Protein AF-A0A6D2IWW8-F1 (afdb_monomer_lite)

Structure (mmCIF, N/CA/C/O backbone):
data_AF-A0A6D2IWW8-F1
#
_entry.id   AF-A0A6D2IWW8-F1
#
loop_
_atom_site.group_PDB
_atom_site.id
_atom_site.type_symbol
_atom_site.label_atom_id
_atom_site.label_alt_id
_atom_site.label_comp_id
_atom_site.label_asym_id
_atom_site.label_entity_id
_atom_site.label_seq_id
_atom_site.pdbx_PDB_ins_code
_atom_site.Cartn_x
_atom_site.Cartn_y
_atom_site.Cartn_z
_atom_site.occupancy
_atom_site.B_iso_or_equiv
_atom_site.auth_seq_id
_atom_site.auth_comp_id
_atom_site.auth_asym_id
_atom_site.auth_atom_id
_atom_site.pdbx_PDB_model_num
ATOM 1 N N . MET A 1 1 ? 22.190 -38.789 -21.172 1.00 45.06 1 MET A N 1
ATOM 2 C CA . MET A 1 1 ? 22.355 -37.368 -20.804 1.00 45.06 1 MET A CA 1
ATOM 3 C C . MET A 1 1 ? 21.661 -36.557 -21.881 1.00 45.06 1 MET A C 1
ATOM 5 O O . MET A 1 1 ? 22.129 -36.570 -23.008 1.00 45.06 1 MET A O 1
ATOM 9 N N . VAL A 1 2 ? 20.490 -35.995 -21.580 1.00 43.72 2 VAL A N 1
ATOM 10 C CA . VAL A 1 2 ? 19.723 -35.160 -22.517 1.00 43.72 2 VAL A CA 1
ATOM 11 C C . VAL A 1 2 ? 20.085 -33.715 -22.207 1.00 43.72 2 VAL A C 1
ATOM 13 O O . VAL A 1 2 ? 19.940 -33.287 -21.065 1.00 43.72 2 VAL A O 1
ATOM 16 N N . VAL A 1 3 ? 20.623 -33.009 -23.195 1.00 52.88 3 VAL A N 1
ATOM 17 C CA . VAL A 1 3 ? 20.942 -31.581 -23.098 1.00 52.88 3 VAL A CA 1
ATOM 18 C C . VAL A 1 3 ? 19.632 -30.820 -23.341 1.00 52.88 3 VAL A C 1
ATOM 20 O O . VAL A 1 3 ? 19.005 -31.069 -24.372 1.00 52.88 3 VAL A O 1
ATOM 23 N N . PRO A 1 4 ? 19.142 -29.982 -22.410 1.00 58.38 4 PRO A N 1
ATOM 24 C CA . PRO A 1 4 ? 17.910 -29.232 -22.631 1.00 58.38 4 PRO A CA 1
ATOM 25 C C . PRO A 1 4 ? 18.149 -28.109 -23.646 1.00 58.38 4 PRO A C 1
ATOM 27 O O . PRO A 1 4 ? 19.160 -27.414 -23.580 1.00 58.38 4 PRO A O 1
ATOM 30 N N . GLY A 1 5 ? 17.215 -27.987 -24.591 1.00 58.78 5 GLY A N 1
ATOM 31 C CA . GLY A 1 5 ? 17.270 -27.057 -25.713 1.00 58.78 5 GLY A CA 1
ATOM 32 C C . GLY A 1 5 ? 17.285 -25.595 -25.282 1.00 58.78 5 GLY A C 1
ATOM 33 O O . GLY A 1 5 ? 16.525 -25.173 -24.409 1.00 58.78 5 GLY A O 1
ATOM 34 N N . GLU A 1 6 ? 18.157 -24.835 -25.931 1.00 62.81 6 GLU A N 1
ATOM 35 C CA . GLU A 1 6 ? 18.167 -23.382 -25.900 1.00 62.81 6 GLU A CA 1
ATOM 36 C C . GLU A 1 6 ? 16.920 -22.875 -26.635 1.00 62.81 6 GLU A C 1
ATOM 38 O O . GLU A 1 6 ? 16.672 -23.223 -27.789 1.00 62.81 6 GLU A O 1
ATOM 43 N N . ILE A 1 7 ? 16.096 -22.089 -25.944 1.00 64.12 7 ILE A N 1
ATOM 44 C CA . ILE A 1 7 ? 15.004 -21.348 -26.572 1.00 64.12 7 ILE A CA 1
ATOM 45 C C . ILE A 1 7 ? 15.648 -20.089 -27.152 1.00 64.12 7 ILE A C 1
ATOM 47 O O . ILE A 1 7 ? 15.874 -19.116 -26.431 1.00 64.12 7 ILE A O 1
ATOM 51 N N . GLU A 1 8 ? 15.993 -20.126 -28.437 1.00 62.56 8 GLU A N 1
ATOM 52 C CA . GLU A 1 8 ? 16.377 -18.933 -29.192 1.00 62.56 8 GLU A CA 1
ATOM 53 C C . GLU A 1 8 ? 15.147 -18.024 -29.323 1.00 62.56 8 GLU A C 1
ATOM 55 O O . GLU A 1 8 ? 14.291 -18.210 -30.186 1.00 62.56 8 GLU A O 1
ATOM 60 N N . VAL A 1 9 ? 15.018 -17.051 -28.418 1.00 66.25 9 VAL A N 1
ATOM 61 C CA . VAL A 1 9 ? 14.024 -15.981 -28.556 1.00 66.25 9 VAL A CA 1
ATOM 62 C C . VAL A 1 9 ? 14.575 -14.989 -29.572 1.00 66.25 9 VAL A C 1
ATOM 64 O O . VAL A 1 9 ? 15.505 -14.240 -29.270 1.00 66.25 9 VAL A O 1
ATOM 67 N N . ASN A 1 10 ? 14.022 -15.012 -30.782 1.00 68.00 10 ASN A N 1
ATOM 68 C CA . ASN A 1 10 ? 14.393 -14.096 -31.852 1.00 68.00 10 ASN A CA 1
ATOM 69 C C . ASN A 1 10 ? 13.987 -12.658 -31.453 1.00 68.00 10 ASN A C 1
ATOM 71 O O . ASN A 1 10 ? 12.795 -12.396 -31.275 1.00 68.00 10 ASN A O 1
ATOM 75 N N . PRO A 1 11 ? 14.932 -11.717 -31.257 1.00 63.75 11 PRO A N 1
ATOM 76 C CA . PRO A 1 11 ? 14.623 -10.391 -30.714 1.00 63.75 11 PRO A CA 1
ATOM 77 C C . PRO A 1 11 ? 13.808 -9.506 -31.670 1.00 63.75 11 PRO A C 1
ATOM 79 O O . PRO A 1 11 ? 13.307 -8.466 -31.247 1.00 63.75 11 PRO A O 1
ATOM 82 N N . GLU A 1 12 ? 13.667 -9.902 -32.937 1.00 65.50 12 GLU A N 1
ATOM 83 C CA . GLU A 1 12 ? 12.968 -9.130 -33.971 1.00 65.50 12 GLU A CA 1
ATOM 84 C C . GLU A 1 12 ? 11.443 -9.357 -34.002 1.00 65.50 12 GLU A C 1
ATOM 86 O O . GLU A 1 12 ? 10.739 -8.596 -34.658 1.00 65.50 12 GLU A O 1
ATOM 91 N N . GLU A 1 13 ? 10.906 -10.335 -33.259 1.00 57.94 13 GLU A N 1
ATOM 92 C CA . GLU A 1 13 ? 9.461 -10.655 -33.246 1.00 57.94 13 GLU A CA 1
ATOM 93 C C . GLU A 1 13 ? 8.690 -10.079 -32.042 1.00 57.94 13 GLU A C 1
ATOM 95 O O . GLU A 1 13 ? 7.514 -10.384 -31.841 1.00 57.94 13 GLU A O 1
ATOM 100 N N . ILE A 1 14 ? 9.306 -9.208 -31.235 1.00 60.97 14 ILE A N 1
ATOM 101 C CA . ILE A 1 14 ? 8.569 -8.478 -30.193 1.00 60.97 14 ILE A CA 1
ATOM 102 C C . ILE A 1 14 ? 7.833 -7.309 -30.859 1.00 60.97 14 ILE A C 1
ATOM 104 O O . ILE A 1 14 ? 8.311 -6.174 -30.880 1.00 60.97 14 ILE A O 1
ATOM 108 N N . GLU A 1 15 ? 6.660 -7.593 -31.419 1.00 63.69 15 GLU A N 1
ATOM 109 C CA . GLU A 1 15 ? 5.752 -6.585 -31.962 1.00 63.69 15 GLU A CA 1
ATOM 110 C C . GLU A 1 15 ? 5.179 -5.739 -30.809 1.00 63.69 15 GLU A C 1
ATOM 112 O O . GLU A 1 15 ? 4.166 -6.059 -30.182 1.00 63.69 15 GLU A O 1
ATOM 117 N N . VAL A 1 16 ? 5.881 -4.655 -30.469 1.00 67.56 16 VAL A N 1
ATOM 118 C CA . VAL A 1 16 ? 5.408 -3.666 -29.497 1.00 67.56 16 VAL A CA 1
ATOM 119 C C . VAL A 1 16 ? 4.345 -2.817 -30.181 1.00 67.56 16 VAL A C 1
ATOM 121 O O . VAL A 1 16 ? 4.651 -1.821 -30.836 1.00 67.56 16 VAL A O 1
ATOM 124 N N . ASN A 1 17 ? 3.083 -3.214 -30.031 1.00 70.00 17 ASN A N 1
ATOM 125 C CA . ASN A 1 17 ? 1.964 -2.380 -30.452 1.00 70.00 17 ASN A CA 1
ATOM 126 C C . ASN A 1 17 ? 2.059 -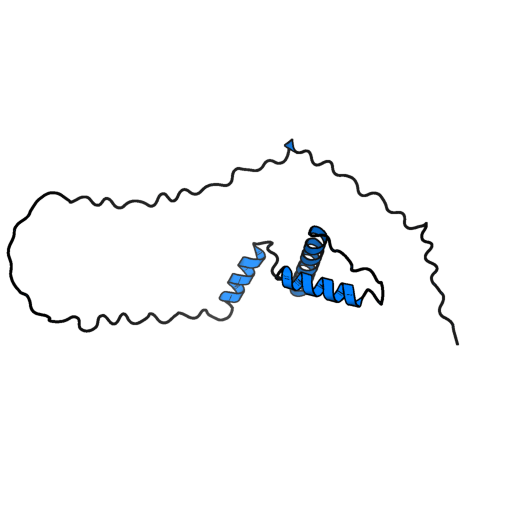1.013 -29.747 1.00 70.00 17 ASN A C 1
ATOM 128 O O . ASN A 1 17 ? 2.119 -0.973 -28.512 1.00 70.00 17 ASN A O 1
ATOM 132 N N . PRO A 1 18 ? 2.099 0.109 -30.490 1.00 74.00 18 PRO A N 1
ATOM 133 C CA . PRO A 1 18 ? 2.205 1.425 -29.881 1.00 74.00 18 PRO A CA 1
ATOM 134 C C . PRO A 1 18 ? 0.957 1.706 -29.038 1.00 74.00 18 PRO A C 1
ATOM 136 O O . PRO A 1 18 ? -0.175 1.551 -29.496 1.00 74.00 18 PRO A O 1
ATOM 139 N N . ILE A 1 19 ? 1.174 2.122 -27.790 1.00 66.19 19 ILE A N 1
ATOM 140 C CA . ILE A 1 19 ? 0.100 2.531 -26.882 1.00 66.19 19 ILE A CA 1
ATOM 141 C C . ILE A 1 19 ? -0.565 3.783 -27.479 1.00 66.19 19 ILE A C 1
ATOM 143 O O . ILE A 1 19 ? 0.154 4.724 -27.831 1.00 66.19 19 ILE A O 1
ATOM 147 N N . PRO A 1 20 ? -1.904 3.833 -27.605 1.00 67.06 20 PRO A N 1
ATOM 148 C CA . PRO A 1 20 ? -2.581 5.006 -28.139 1.00 67.06 20 PRO A CA 1
ATOM 149 C C . PRO A 1 20 ? -2.327 6.217 -27.235 1.00 67.06 20 PRO A C 1
ATOM 151 O O . PRO A 1 20 ? -2.564 6.171 -26.026 1.00 67.06 20 PRO A O 1
ATOM 154 N N . VAL A 1 21 ? -1.844 7.309 -27.828 1.00 68.94 21 VAL A N 1
ATOM 155 C CA . VAL A 1 21 ? -1.702 8.598 -27.146 1.00 68.94 21 VAL A CA 1
ATOM 156 C C . VAL A 1 21 ? -3.106 9.160 -26.947 1.00 68.94 21 VAL A C 1
ATOM 158 O O . VAL A 1 21 ? -3.731 9.631 -27.893 1.00 68.94 21 VAL A O 1
ATOM 161 N N . VAL A 1 22 ? -3.625 9.064 -25.723 1.00 73.06 22 VAL A N 1
ATOM 162 C CA . VAL A 1 22 ? -4.875 9.729 -25.345 1.00 73.06 22 VAL A CA 1
ATOM 163 C C . VAL A 1 22 ? -4.560 11.210 -25.168 1.00 73.06 22 VAL A C 1
ATOM 165 O O . VAL A 1 22 ? -3.916 11.611 -24.199 1.00 73.06 22 VAL A O 1
ATOM 168 N N . GLU A 1 23 ? -4.967 12.014 -26.143 1.00 74.06 23 GLU A N 1
ATOM 169 C CA . GLU A 1 23 ? -4.849 13.467 -26.099 1.00 74.06 23 GLU A CA 1
ATOM 170 C C . GLU A 1 23 ? -5.869 13.999 -25.080 1.00 74.06 23 GLU A C 1
ATOM 172 O O . GLU A 1 23 ? -7.065 14.096 -25.349 1.00 74.06 23 GLU A O 1
ATOM 177 N N . VAL A 1 24 ? -5.409 14.245 -23.849 1.00 71.31 24 VAL A N 1
ATOM 178 C CA . VAL A 1 24 ? -6.256 14.784 -22.777 1.00 71.31 24 VAL A CA 1
ATOM 179 C C . VAL A 1 24 ? -6.513 16.256 -23.078 1.00 71.31 24 VAL A C 1
ATOM 181 O O . VAL A 1 24 ? -5.603 17.079 -22.977 1.00 71.31 24 VAL A O 1
ATOM 184 N N . ASN A 1 25 ? -7.749 16.582 -23.456 1.00 76.00 25 ASN A N 1
ATOM 185 C CA . ASN A 1 25 ? -8.166 17.952 -23.713 1.00 76.00 25 ASN A CA 1
ATOM 186 C C . ASN A 1 25 ? -8.161 18.749 -22.389 1.00 76.00 25 ASN A C 1
ATOM 188 O O . ASN A 1 25 ? -8.933 18.423 -21.482 1.00 76.00 25 ASN A O 1
ATOM 192 N N . PRO A 1 26 ? -7.302 19.775 -22.232 1.00 65.62 26 PRO A N 1
ATOM 193 C CA . PRO A 1 26 ? -7.160 20.492 -20.964 1.00 65.62 26 PRO A CA 1
ATOM 194 C C . PRO A 1 26 ? -8.407 21.299 -20.573 1.00 65.62 26 PRO A C 1
ATOM 196 O O . PRO A 1 26 ? -8.522 21.702 -19.417 1.00 65.62 26 PRO A O 1
ATOM 199 N N . GLU A 1 27 ? -9.340 21.529 -21.500 1.00 69.19 27 GLU A N 1
ATOM 200 C CA . GLU A 1 27 ? -10.554 22.318 -21.256 1.00 69.19 27 GLU A CA 1
ATOM 201 C C . GLU A 1 27 ? -11.696 21.522 -20.597 1.00 69.19 27 GLU A C 1
ATOM 203 O O . GLU A 1 27 ? -12.655 22.122 -20.119 1.00 69.19 27 GLU A O 1
ATOM 208 N N . GLU A 1 28 ? -11.592 20.191 -20.512 1.00 59.19 28 GLU A N 1
ATOM 209 C CA . GLU A 1 28 ? -12.649 19.325 -19.955 1.00 59.19 28 GLU A CA 1
ATOM 210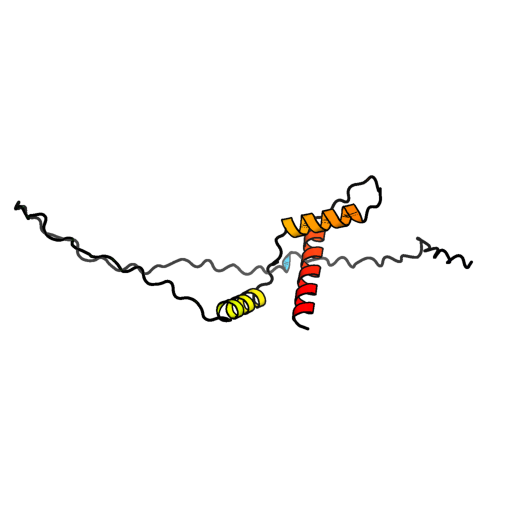 C C . GLU A 1 28 ? -12.389 18.902 -18.494 1.00 59.19 28 GLU A C 1
ATOM 212 O O . GLU A 1 28 ? -13.175 18.175 -17.885 1.00 59.19 28 GLU A O 1
ATOM 217 N N . ILE A 1 29 ? -11.300 19.388 -17.883 1.00 59.62 29 ILE A N 1
ATOM 218 C CA . ILE A 1 29 ? -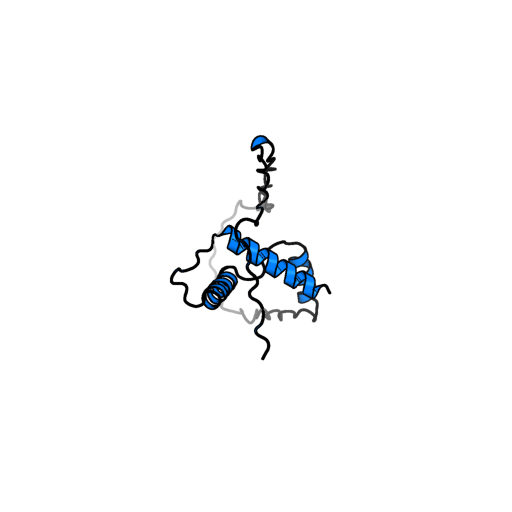11.009 19.156 -16.463 1.00 59.62 29 ILE A CA 1
ATOM 219 C C . ILE A 1 29 ? -11.833 20.141 -15.627 1.00 59.62 29 ILE A C 1
ATOM 221 O O . ILE A 1 29 ? -11.354 21.184 -15.177 1.00 59.62 29 ILE A O 1
ATOM 225 N N . GLN A 1 30 ? -13.102 19.805 -15.421 1.00 62.28 30 GLN A N 1
ATOM 226 C CA . GLN A 1 30 ? -13.996 20.554 -14.548 1.00 62.28 30 GLN A CA 1
ATOM 227 C C . GLN A 1 30 ? -13.638 20.261 -13.081 1.00 62.28 30 GLN A C 1
ATOM 229 O O . GLN A 1 30 ? -14.091 19.289 -12.482 1.00 62.28 30 GLN A O 1
ATOM 234 N N . VAL A 1 31 ? -12.755 21.085 -12.512 1.00 66.81 31 VAL A N 1
ATOM 235 C CA . VAL A 1 31 ? -12.404 21.033 -11.088 1.00 66.81 31 VAL A CA 1
ATOM 236 C C . VAL A 1 31 ? -13.449 21.835 -10.315 1.00 66.81 31 VAL A C 1
ATOM 238 O O . VAL A 1 31 ? -13.402 23.066 -10.299 1.00 66.81 31 VAL A O 1
ATOM 241 N N . ASP A 1 32 ? -14.410 21.156 -9.692 1.00 72.81 32 ASP A N 1
ATOM 242 C CA . ASP A 1 32 ? -15.385 21.828 -8.831 1.00 72.81 32 ASP A CA 1
ATOM 243 C C . ASP A 1 32 ? -14.679 22.525 -7.648 1.00 72.81 32 ASP A C 1
ATOM 245 O O . ASP A 1 32 ? -13.728 21.978 -7.073 1.00 72.81 32 ASP A O 1
ATOM 249 N N . PRO A 1 33 ? -15.116 23.736 -7.253 1.00 73.56 33 PRO A N 1
ATOM 250 C CA . PRO A 1 33 ? -14.500 24.463 -6.153 1.00 73.56 33 PRO A CA 1
ATOM 251 C C . PRO A 1 33 ? -14.682 23.716 -4.825 1.00 73.56 33 PRO A C 1
ATOM 253 O O . PRO A 1 33 ? -15.792 23.375 -4.416 1.00 73.56 33 PRO A O 1
ATOM 256 N N . ILE A 1 34 ? -13.567 23.507 -4.123 1.00 61.25 34 ILE A N 1
ATOM 257 C CA . ILE A 1 34 ? -13.530 22.892 -2.793 1.00 61.25 34 ILE A CA 1
ATOM 258 C C . ILE A 1 34 ? -14.284 23.801 -1.801 1.00 61.25 34 ILE A C 1
ATOM 260 O O . ILE A 1 34 ? -13.972 24.995 -1.724 1.00 61.25 34 ILE A O 1
ATOM 264 N N . PRO A 1 35 ? -15.242 23.279 -1.011 1.00 60.97 35 PRO A N 1
ATOM 265 C CA . PRO A 1 35 ? -15.960 24.090 -0.041 1.00 60.97 35 PRO A CA 1
ATOM 266 C C . PRO A 1 35 ? -15.028 24.469 1.114 1.00 60.97 35 PRO A C 1
ATOM 268 O O . PRO A 1 35 ? -14.548 23.616 1.859 1.00 60.97 35 PRO A O 1
ATOM 271 N N . VAL A 1 36 ? -14.777 25.771 1.263 1.00 67.62 36 VAL A N 1
ATOM 272 C CA . VAL A 1 36 ? -14.088 26.338 2.426 1.00 67.62 36 VAL A CA 1
ATOM 273 C C . VAL A 1 36 ? -15.128 26.516 3.532 1.00 67.62 36 VAL A C 1
ATOM 275 O O . VAL A 1 36 ? -15.905 27.472 3.518 1.00 67.62 36 VAL A O 1
ATOM 278 N N . GLU A 1 37 ? -15.182 25.580 4.480 1.00 64.69 37 GLU A N 1
ATOM 279 C CA . GLU A 1 37 ? -15.970 25.759 5.701 1.00 64.69 37 GLU A CA 1
ATOM 280 C C . GLU A 1 37 ? -15.387 26.935 6.500 1.00 64.69 37 GLU A C 1
ATOM 282 O O . GLU A 1 37 ? -14.257 26.897 6.985 1.00 64.69 37 GLU A O 1
ATOM 287 N N . SER A 1 38 ? -16.158 28.019 6.599 1.00 61.62 38 SER A N 1
ATOM 288 C CA . SER A 1 38 ? -15.878 29.115 7.521 1.00 61.62 38 SER A CA 1
ATOM 289 C C . SER A 1 38 ? -16.475 28.755 8.877 1.00 61.62 38 SER A C 1
ATOM 291 O O . SER A 1 38 ? -17.690 28.613 9.022 1.00 61.62 38 SER A O 1
ATOM 293 N N . ASP A 1 39 ? -15.614 28.591 9.879 1.00 57.16 39 ASP A N 1
ATOM 294 C CA . ASP A 1 39 ? -16.011 28.349 11.264 1.00 57.16 39 ASP A CA 1
ATOM 295 C C . ASP A 1 39 ? -16.726 29.583 11.846 1.00 57.16 39 ASP A C 1
ATOM 297 O O . ASP A 1 39 ? -16.152 30.410 12.558 1.00 57.16 39 ASP A O 1
ATOM 301 N N . ALA A 1 40 ? -18.024 29.710 11.571 1.00 52.69 40 ALA A N 1
ATOM 302 C CA . ALA A 1 40 ? -18.917 30.629 12.264 1.00 52.69 40 ALA A CA 1
ATOM 303 C C . ALA A 1 40 ? -19.280 30.047 13.643 1.00 52.69 40 ALA A C 1
ATOM 305 O O . ALA A 1 40 ? -20.379 29.533 13.877 1.00 52.69 40 ALA A O 1
ATOM 306 N N . ALA A 1 41 ? -18.340 30.122 14.586 1.00 54.88 41 ALA A N 1
ATOM 307 C CA . ALA A 1 41 ? -18.606 29.819 15.984 1.00 54.88 41 ALA A CA 1
ATOM 308 C C . ALA A 1 41 ? -19.523 30.901 16.585 1.00 54.88 41 ALA A C 1
ATOM 310 O O . ALA A 1 41 ? -19.174 32.073 16.716 1.00 54.88 41 ALA A O 1
ATOM 311 N N . LYS A 1 42 ? -20.728 30.472 16.958 1.00 50.34 42 LYS A N 1
ATOM 312 C CA . LYS A 1 42 ? -21.789 31.229 17.633 1.00 50.34 42 LYS A CA 1
ATOM 313 C C . LYS A 1 42 ? -21.255 31.899 18.913 1.00 50.34 42 LYS A C 1
ATOM 315 O O . LYS A 1 42 ? -21.140 31.259 19.959 1.00 50.34 42 LYS A O 1
ATOM 320 N N . GLY A 1 43 ? -20.946 33.193 18.837 1.00 42.25 43 GLY A N 1
ATOM 321 C CA . GLY A 1 43 ? -20.587 34.016 19.991 1.00 42.25 43 GLY A CA 1
ATOM 322 C C . GLY A 1 43 ? -21.764 34.139 20.960 1.00 42.25 43 GLY A C 1
ATOM 323 O O . GLY A 1 43 ? -22.818 34.677 20.616 1.00 42.25 43 GLY A O 1
ATOM 324 N N . LYS A 1 44 ? -21.602 33.627 22.184 1.00 53.28 44 LYS A N 1
ATOM 325 C CA . LYS A 1 44 ? -22.499 33.953 23.296 1.00 53.28 44 LYS A CA 1
ATOM 326 C C . LYS A 1 44 ? -22.269 35.416 23.664 1.00 53.28 44 LYS A C 1
ATOM 328 O O . LYS A 1 44 ? -21.160 35.805 24.009 1.00 53.28 44 LYS A O 1
ATOM 333 N N . ARG A 1 45 ? -23.337 36.200 23.552 1.00 48.66 45 ARG A N 1
ATOM 334 C CA . ARG A 1 45 ? -23.430 37.609 23.934 1.00 48.66 45 ARG A CA 1
ATOM 335 C C . ARG A 1 45 ? -23.065 37.729 25.420 1.00 48.66 45 ARG A C 1
ATOM 337 O O . ARG A 1 45 ? -23.792 37.208 26.260 1.00 48.66 45 ARG A O 1
ATOM 344 N N . PHE A 1 46 ? -21.926 38.345 25.725 1.00 41.69 46 PHE A N 1
ATOM 345 C CA . PHE A 1 46 ? -21.625 38.850 27.063 1.00 41.69 46 PHE A CA 1
ATOM 346 C C . PHE A 1 46 ? -22.231 40.246 27.134 1.00 41.69 46 PHE A C 1
ATOM 348 O O . PHE A 1 46 ? -21.661 41.200 26.616 1.00 41.69 46 PHE A O 1
ATOM 355 N N . ASP A 1 47 ? -23.428 40.322 27.697 1.00 43.94 47 ASP A N 1
ATOM 356 C CA . ASP A 1 47 ? -24.131 41.571 27.941 1.00 43.94 47 ASP A CA 1
ATOM 357 C C . ASP A 1 47 ? -24.332 41.684 29.450 1.00 43.94 47 ASP A C 1
ATOM 359 O O . ASP A 1 47 ? -25.184 40.999 30.009 1.00 43.94 47 ASP A O 1
ATOM 363 N N . SER A 1 48 ? -23.440 42.435 30.100 1.00 45.47 48 SER A N 1
ATOM 364 C CA . SER A 1 48 ? -23.663 43.150 31.366 1.00 45.47 48 SER A CA 1
ATOM 365 C C . SER A 1 48 ? -22.323 43.683 31.879 1.00 45.47 48 SER A C 1
ATOM 367 O O . SER A 1 48 ? -21.710 43.132 32.794 1.00 45.47 48 SER A O 1
ATOM 369 N N . MET A 1 49 ? -21.838 44.753 31.261 1.00 45.97 49 MET A N 1
ATOM 370 C CA . MET A 1 49 ? -20.761 45.560 31.819 1.00 45.97 49 MET A CA 1
ATOM 371 C C . MET A 1 49 ? -21.226 47.007 31.757 1.00 45.97 49 MET A C 1
ATOM 373 O O . MET A 1 49 ? -21.031 47.655 30.739 1.00 45.97 49 MET A O 1
ATOM 377 N N . LEU A 1 50 ? -21.897 47.469 32.816 1.00 47.94 50 LEU A N 1
ATOM 378 C CA . LEU A 1 50 ? -21.934 48.874 33.222 1.00 47.94 50 LEU A CA 1
ATOM 379 C C . LEU A 1 50 ? -22.350 48.993 34.704 1.00 47.94 50 LEU A C 1
ATOM 381 O O . LEU A 1 50 ? -23.436 48.573 35.092 1.00 47.94 50 LEU A O 1
ATOM 385 N N . LEU A 1 51 ? -21.454 49.667 35.434 1.00 45.88 51 LEU A N 1
ATOM 386 C CA . LEU A 1 51 ? -21.566 50.408 36.697 1.00 45.88 51 LEU A CA 1
ATOM 387 C C . LEU A 1 51 ? -21.532 49.688 38.059 1.00 45.88 51 LEU A C 1
ATOM 389 O O . LEU A 1 51 ? -22.493 49.054 38.481 1.00 45.88 51 LEU A O 1
ATOM 393 N N . GLY A 1 52 ? -20.461 50.000 38.804 1.00 36.22 52 GLY A N 1
ATOM 394 C CA . GLY A 1 52 ? -20.457 50.114 40.263 1.00 36.22 52 GLY A CA 1
ATOM 395 C C . GLY A 1 52 ? -19.122 49.735 40.906 1.00 36.22 52 GLY A C 1
ATOM 396 O O . GLY A 1 52 ? -18.918 48.560 41.185 1.00 36.22 52 GLY A O 1
ATOM 397 N N . ASP A 1 53 ? -18.253 50.711 41.190 1.00 50.62 53 ASP A N 1
ATOM 398 C CA . ASP A 1 53 ? -17.260 50.570 42.270 1.00 50.62 53 ASP A CA 1
ATOM 399 C C . ASP A 1 53 ? -17.972 50.803 43.616 1.00 50.62 53 ASP A C 1
ATOM 401 O O . ASP A 1 53 ? -18.867 51.654 43.693 1.00 50.62 53 ASP A O 1
ATOM 405 N N . PRO A 1 54 ? -17.604 50.064 44.677 1.00 52.50 54 PRO A N 1
ATOM 406 C CA . PRO A 1 54 ? -16.889 50.754 45.753 1.00 52.50 54 PRO A CA 1
ATOM 407 C C . PRO A 1 54 ? -15.780 49.923 46.426 1.00 52.50 54 PRO A C 1
ATOM 409 O O . PRO A 1 54 ? -15.806 48.694 46.472 1.00 52.50 54 PRO A O 1
ATOM 412 N N . GLU A 1 55 ? -14.811 50.652 46.981 1.00 51.38 55 GLU A N 1
ATOM 413 C CA . GLU A 1 55 ? -13.816 50.195 47.953 1.00 51.38 55 GLU A CA 1
ATOM 414 C C . GLU A 1 55 ? -14.460 49.556 49.198 1.00 51.38 55 GLU A C 1
ATOM 416 O O . GLU A 1 55 ? -15.423 50.115 49.709 1.00 51.38 55 GLU A O 1
ATOM 421 N N . GLU A 1 56 ? -13.869 48.481 49.746 1.00 41.91 56 GLU A N 1
ATOM 422 C CA . GLU A 1 56 ? -13.616 48.316 51.195 1.00 41.91 56 GLU A CA 1
ATOM 423 C C . GLU A 1 56 ? -12.707 47.094 51.460 1.00 41.91 56 GLU A C 1
ATOM 425 O O . GLU A 1 56 ? -12.910 46.002 50.929 1.00 41.91 56 GLU A O 1
ATOM 430 N N . ASN A 1 57 ? -11.676 47.278 52.289 1.00 44.94 57 ASN A N 1
ATOM 431 C CA . ASN A 1 57 ? -10.736 46.244 52.722 1.00 44.94 57 ASN A CA 1
ATOM 432 C C . ASN A 1 57 ? -11.316 45.418 53.885 1.00 44.94 57 ASN A C 1
ATOM 434 O O . ASN A 1 57 ? -11.629 45.997 54.920 1.00 44.94 57 ASN A O 1
ATOM 438 N N . ALA A 1 58 ? -11.314 44.081 53.805 1.00 42.59 58 ALA A N 1
ATOM 439 C CA . ALA A 1 58 ? -11.338 43.223 54.998 1.00 42.59 58 ALA A CA 1
ATOM 440 C C . ALA A 1 58 ? -10.766 41.821 54.720 1.00 42.59 58 ALA A C 1
ATOM 442 O O . ALA A 1 58 ? -11.137 41.139 53.768 1.00 42.59 58 ALA A O 1
ATOM 443 N N . ALA A 1 59 ? -9.838 41.408 55.580 1.00 49.38 59 ALA A N 1
ATOM 444 C CA . ALA A 1 59 ? -9.138 40.134 55.566 1.00 49.38 59 ALA A CA 1
ATOM 445 C C . ALA A 1 59 ? -10.075 38.923 55.730 1.00 49.38 59 ALA A C 1
ATOM 447 O O . ALA A 1 59 ? -10.916 38.906 56.627 1.00 49.38 59 ALA A O 1
ATOM 448 N N . VAL A 1 60 ? -9.849 37.868 54.936 1.00 49.34 60 VAL A N 1
ATOM 449 C CA . VAL A 1 60 ? -10.390 36.523 55.183 1.00 49.34 60 VAL A CA 1
ATOM 450 C C . VAL A 1 60 ? -9.259 35.498 55.070 1.00 49.34 60 VAL A C 1
ATOM 452 O O . VAL A 1 60 ? -8.446 35.511 54.148 1.00 49.34 60 VAL A O 1
ATOM 455 N N . THR A 1 61 ? -9.201 34.666 56.100 1.00 46.25 61 THR A N 1
ATOM 456 C CA . THR A 1 61 ? -8.248 33.612 56.453 1.00 46.25 61 THR A CA 1
ATOM 457 C C . THR A 1 61 ? -8.042 32.534 55.379 1.00 46.25 61 THR A C 1
ATOM 459 O O . THR A 1 61 ? -8.945 32.284 54.582 1.00 46.25 61 THR A O 1
ATOM 462 N N . PRO A 1 62 ? -6.897 31.817 55.384 1.00 50.06 62 PRO A N 1
ATOM 463 C CA . PRO A 1 62 ? -6.677 30.672 54.512 1.00 50.06 62 PRO A CA 1
ATOM 464 C C . PRO A 1 62 ? -7.397 29.448 55.091 1.00 50.06 62 PRO A C 1
ATOM 466 O O . PRO A 1 62 ? -6.774 28.605 55.733 1.00 50.06 62 PRO A O 1
ATOM 469 N N . GLU A 1 63 ? -8.708 29.347 54.882 1.00 48.78 63 GLU A N 1
ATOM 470 C CA . GLU A 1 63 ? -9.428 28.092 55.090 1.00 48.78 63 GLU A CA 1
ATOM 471 C C . GLU A 1 63 ? -9.902 27.489 53.769 1.00 48.78 63 GLU A C 1
ATOM 473 O O . GLU A 1 63 ? -10.475 28.142 52.904 1.00 48.78 63 GLU A O 1
ATOM 478 N N . GLU A 1 64 ? -9.625 26.190 53.676 1.00 46.78 64 GLU A N 1
ATOM 479 C CA . GLU A 1 64 ? -10.350 25.211 52.883 1.00 46.78 64 GLU A CA 1
ATOM 480 C C . GLU A 1 64 ? -10.260 25.322 51.351 1.00 46.78 64 GLU A C 1
ATOM 482 O O . GLU A 1 64 ? -11.208 25.622 50.637 1.00 46.78 64 GLU A O 1
ATOM 487 N N . ASN A 1 65 ? -9.125 24.882 50.805 1.00 44.41 65 ASN A N 1
ATOM 488 C CA . ASN A 1 65 ? -9.145 24.143 49.537 1.00 44.41 65 ASN A CA 1
ATOM 489 C C . ASN A 1 65 ? -8.687 22.702 49.776 1.00 44.41 65 ASN A C 1
ATOM 491 O O . ASN A 1 65 ? -7.715 22.204 49.203 1.00 44.41 65 ASN A O 1
ATOM 495 N N . ALA A 1 66 ? -9.416 22.020 50.659 1.00 47.44 66 ALA A N 1
ATOM 496 C CA . ALA A 1 66 ? -9.376 20.576 50.744 1.00 47.44 66 ALA A CA 1
ATOM 497 C C . ALA A 1 66 ? -10.093 19.979 49.518 1.00 47.44 66 ALA A C 1
ATOM 499 O O . ALA A 1 66 ? -11.293 20.117 49.315 1.00 47.44 66 ALA A O 1
ATOM 500 N N . ALA A 1 67 ? -9.320 19.251 48.715 1.00 52.12 67 ALA A N 1
ATOM 501 C CA . ALA A 1 67 ? -9.781 18.058 48.013 1.00 52.12 67 ALA A CA 1
ATOM 502 C C . ALA A 1 67 ? -10.866 18.198 46.921 1.00 52.12 67 ALA A C 1
ATOM 504 O O . ALA A 1 67 ? -11.763 17.365 46.823 1.00 52.12 67 ALA A O 1
ATOM 505 N N . SER A 1 68 ? -10.670 19.067 45.925 1.00 55.56 68 SER A N 1
ATOM 506 C CA . SER A 1 68 ? -11.178 18.777 44.567 1.00 55.56 68 SER A CA 1
ATOM 507 C C . SER A 1 68 ? -10.174 17.888 43.808 1.00 55.56 68 SER A C 1
ATOM 509 O O . SER A 1 68 ? -9.641 18.231 42.746 1.00 55.56 68 SER A O 1
ATOM 511 N N . GLY A 1 69 ? -9.904 16.697 44.347 1.00 56.47 69 GLY A N 1
ATOM 512 C CA . GLY A 1 69 ? -9.237 15.637 43.599 1.00 56.47 69 GLY A CA 1
ATOM 513 C C . GLY A 1 69 ? -10.180 15.140 42.507 1.00 56.47 69 GLY A C 1
ATOM 514 O O . GLY A 1 69 ? -10.945 14.203 42.729 1.00 56.47 69 GLY A O 1
ATOM 515 N N . LYS A 1 70 ? -10.163 15.771 41.322 1.00 65.81 70 LYS A N 1
ATOM 516 C CA . LYS A 1 70 ? -10.892 15.283 40.141 1.00 65.81 70 LYS A CA 1
ATOM 517 C C . LYS A 1 70 ? -10.423 13.854 39.861 1.00 65.81 70 LYS A C 1
ATOM 519 O O . LYS A 1 70 ? -9.363 13.652 39.269 1.00 65.81 70 LYS A O 1
ATOM 524 N N . LYS A 1 71 ? -11.199 12.857 40.306 1.00 67.94 71 LYS A N 1
ATOM 525 C CA . LYS A 1 71 ? -10.961 11.436 40.018 1.00 67.94 71 LYS A CA 1
ATOM 526 C C . LYS A 1 71 ? -10.770 11.309 38.507 1.00 67.94 71 LYS A C 1
ATOM 528 O O . LYS A 1 71 ? -11.709 11.551 37.745 1.00 67.94 71 LYS A O 1
ATOM 533 N N . LYS A 1 72 ? -9.547 10.992 38.060 1.00 73.94 72 LYS A N 1
ATOM 534 C CA . LYS A 1 72 ? -9.238 10.805 36.635 1.00 73.94 72 LYS A CA 1
ATOM 535 C C . LYS A 1 72 ? -10.199 9.743 36.106 1.00 73.94 72 LYS A C 1
ATOM 537 O O . LYS A 1 72 ? -10.131 8.591 36.531 1.00 73.94 72 LYS A O 1
ATOM 542 N N . LYS A 1 73 ? -11.134 10.133 35.230 1.00 78.50 73 LYS A N 1
ATOM 543 C CA . LYS A 1 73 ? -12.100 9.200 34.636 1.00 78.50 73 LYS A CA 1
ATOM 544 C C . LYS A 1 73 ? -11.312 8.047 34.014 1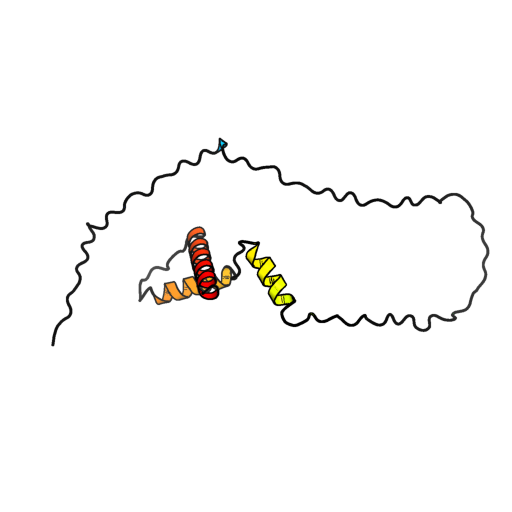.00 78.50 73 LYS A C 1
ATOM 546 O O . LYS A 1 73 ? -10.436 8.276 33.180 1.00 78.50 73 LYS A O 1
ATOM 551 N N . LYS A 1 74 ? -11.592 6.816 34.452 1.00 81.62 74 LYS A N 1
ATOM 552 C CA . LYS A 1 74 ? -10.927 5.615 33.935 1.00 81.62 74 LYS A CA 1
ATOM 553 C C . LYS A 1 74 ? -11.109 5.580 32.417 1.00 81.62 74 LYS A C 1
ATOM 555 O O . LYS A 1 74 ? -12.240 5.651 31.936 1.00 81.62 74 LYS A O 1
ATOM 560 N N . LYS A 1 75 ? -10.007 5.487 31.661 1.00 86.62 75 LYS A N 1
ATOM 561 C CA . LYS A 1 75 ? -10.067 5.371 30.197 1.00 86.62 75 LYS A CA 1
ATOM 562 C C . LYS A 1 75 ? -10.881 4.125 29.852 1.00 86.62 75 LYS A C 1
ATOM 564 O O . LYS A 1 75 ? -10.531 3.014 30.253 1.00 86.62 75 LYS A O 1
ATOM 569 N N . ARG A 1 76 ? -12.003 4.320 29.160 1.00 89.62 76 ARG A N 1
ATOM 570 C CA . ARG A 1 76 ? -12.903 3.230 28.786 1.00 89.62 76 ARG A CA 1
ATOM 571 C C . ARG A 1 76 ? -12.251 2.421 27.667 1.00 89.62 76 ARG A C 1
ATOM 573 O O . ARG A 1 76 ? -11.898 2.980 26.633 1.00 89.62 76 ARG A O 1
ATOM 580 N N . ARG A 1 77 ? -12.082 1.115 27.878 1.00 93.62 77 ARG A N 1
ATOM 581 C CA . ARG A 1 77 ? -11.555 0.195 26.862 1.00 93.62 77 ARG A CA 1
ATOM 582 C C . ARG A 1 77 ? -12.668 -0.167 25.877 1.00 93.62 77 ARG A C 1
ATOM 584 O O . ARG A 1 77 ? -13.808 -0.383 26.285 1.00 93.62 77 ARG A O 1
ATOM 591 N N . PHE A 1 78 ? -12.341 -0.226 24.590 1.00 94.94 78 PHE A N 1
ATOM 592 C CA . PHE A 1 78 ? -13.258 -0.738 23.573 1.00 94.94 78 PHE A CA 1
ATOM 593 C C . PHE A 1 78 ? -13.416 -2.257 23.706 1.00 94.94 78 PHE A C 1
ATOM 595 O O . PHE A 1 78 ? -12.487 -2.949 24.126 1.00 94.94 78 PHE A O 1
ATOM 602 N N . ARG A 1 79 ? -14.595 -2.780 23.350 1.00 95.88 79 ARG A N 1
ATOM 603 C CA . ARG A 1 79 ? -14.814 -4.231 23.275 1.00 95.88 79 ARG A CA 1
ATOM 604 C C . ARG A 1 79 ? -13.964 -4.803 22.126 1.00 95.88 79 ARG A C 1
ATOM 606 O O . ARG A 1 79 ? -13.731 -4.082 21.148 1.00 95.88 79 ARG A O 1
ATOM 613 N N . PRO A 1 80 ? -13.498 -6.062 22.218 1.00 96.56 80 PRO A N 1
ATOM 614 C CA . PRO A 1 80 ? -12.822 -6.715 21.096 1.00 96.56 80 PRO A CA 1
ATOM 615 C C . PRO A 1 80 ? -13.687 -6.622 19.829 1.00 96.56 80 PRO A C 1
ATOM 617 O O . PRO A 1 80 ? -14.915 -6.595 19.911 1.00 96.56 80 PRO A O 1
ATOM 620 N N . GLY A 1 81 ? -13.051 -6.449 18.671 1.00 96.88 81 GLY A N 1
ATOM 621 C CA . GLY A 1 81 ? -13.726 -6.229 17.385 1.00 96.88 81 GLY A CA 1
ATOM 622 C C . GLY A 1 81 ? -14.245 -4.803 17.146 1.00 96.88 81 GLY A C 1
ATOM 623 O O . GLY A 1 81 ? -14.357 -4.389 16.000 1.00 96.88 81 GLY A O 1
ATOM 624 N N . THR A 1 82 ? -14.488 -3.988 18.183 1.00 97.56 82 THR A N 1
ATOM 625 C CA . THR A 1 82 ? -15.033 -2.622 17.989 1.00 97.56 82 THR A CA 1
ATOM 626 C C . THR A 1 82 ? -14.069 -1.705 17.234 1.00 97.56 82 THR A C 1
ATOM 628 O O . THR A 1 82 ? -14.498 -0.900 16.412 1.00 97.56 82 THR A O 1
ATOM 631 N N . VAL A 1 83 ? -12.773 -1.795 17.539 1.00 97.12 83 VAL A N 1
ATOM 632 C CA . VAL A 1 83 ? -11.743 -0.993 16.861 1.00 97.12 83 VAL A CA 1
ATOM 633 C C . VAL A 1 83 ? -11.479 -1.549 15.463 1.00 97.12 83 VAL A C 1
ATOM 635 O O . VAL A 1 83 ? -11.517 -0.781 14.513 1.00 97.12 83 VAL A O 1
ATOM 638 N N . ALA A 1 84 ? -11.369 -2.875 15.328 1.00 97.44 84 ALA A N 1
ATOM 639 C CA . ALA A 1 84 ? -11.177 -3.540 14.040 1.00 97.44 84 ALA A CA 1
ATOM 640 C C . ALA A 1 84 ? -12.292 -3.199 13.035 1.00 97.44 84 ALA A C 1
ATOM 642 O O . ALA A 1 84 ? -12.007 -2.743 11.939 1.00 97.44 84 ALA A O 1
ATOM 643 N N . LEU A 1 85 ? -13.570 -3.297 13.424 1.00 98.00 85 LEU A N 1
ATOM 644 C CA . LEU A 1 85 ? -14.695 -2.934 12.548 1.00 98.00 85 LEU A CA 1
ATOM 645 C C . LEU A 1 85 ? -14.693 -1.453 12.151 1.00 98.00 85 LEU A C 1
ATOM 647 O O . LEU A 1 85 ? -15.165 -1.094 11.073 1.00 98.00 85 LEU A O 1
ATOM 651 N N . ARG A 1 86 ? -14.190 -0.575 13.024 1.00 97.69 86 ARG A N 1
ATOM 652 C CA . ARG A 1 86 ? -14.035 0.846 12.700 1.00 97.69 86 ARG A CA 1
ATOM 653 C C . ARG A 1 86 ? -12.921 1.053 11.679 1.00 97.69 86 ARG A C 1
ATOM 655 O O . ARG A 1 86 ? -13.104 1.853 10.770 1.00 97.69 86 ARG A O 1
ATOM 662 N N . GLU A 1 87 ? -11.800 0.362 11.840 1.00 97.50 87 GLU A N 1
ATOM 663 C CA . GLU A 1 87 ? -10.654 0.431 10.931 1.00 97.50 87 GLU A CA 1
ATOM 664 C C . GLU A 1 87 ? -10.988 -0.164 9.563 1.00 97.50 87 GLU A C 1
ATOM 666 O O . GLU A 1 87 ? -10.753 0.506 8.566 1.00 97.50 87 GLU A O 1
ATOM 67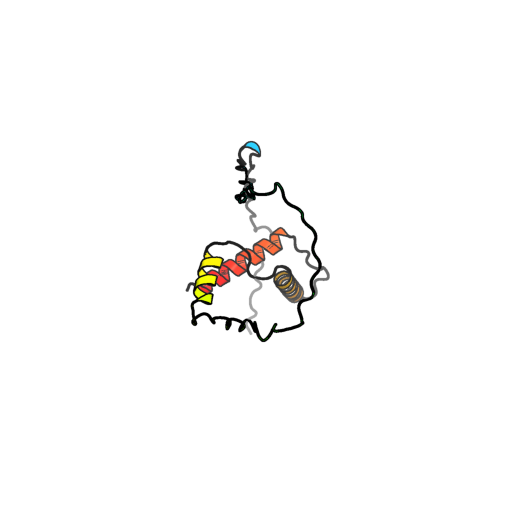1 N N . ILE A 1 88 ? -11.660 -1.319 9.511 1.00 96.81 88 ILE A N 1
ATOM 672 C CA . ILE A 1 88 ? -12.160 -1.922 8.265 1.00 96.81 88 ILE A CA 1
ATOM 673 C C . ILE A 1 88 ? -13.029 -0.915 7.506 1.00 96.81 88 ILE A C 1
ATOM 675 O O . ILE A 1 88 ? -12.742 -0.578 6.365 1.00 96.81 88 ILE A O 1
ATOM 679 N N . ARG A 1 89 ? -14.032 -0.325 8.170 1.00 97.69 89 ARG A N 1
ATOM 680 C CA . ARG A 1 89 ? -14.899 0.690 7.547 1.00 97.69 89 ARG A CA 1
ATOM 681 C C . ARG A 1 89 ? -14.163 1.966 7.152 1.00 97.69 89 ARG A C 1
ATOM 683 O O . ARG A 1 89 ? -14.659 2.688 6.296 1.00 97.69 89 ARG A O 1
ATOM 690 N N . LYS A 1 90 ? -13.065 2.306 7.830 1.00 97.44 90 LYS A N 1
ATOM 691 C CA . LYS A 1 90 ? -12.242 3.469 7.489 1.00 97.44 90 LYS A CA 1
ATOM 692 C C . LYS A 1 90 ? -11.467 3.182 6.204 1.00 97.44 90 LYS A C 1
ATOM 694 O O . LYS A 1 90 ? -11.570 3.973 5.277 1.00 97.44 90 LYS A O 1
ATOM 699 N N . PHE A 1 91 ? -10.743 2.066 6.153 1.00 96.94 91 PHE A N 1
ATOM 700 C CA . PHE A 1 91 ? -9.882 1.714 5.023 1.00 96.94 91 PHE A CA 1
ATOM 701 C C . PHE A 1 91 ? -10.666 1.289 3.783 1.00 96.94 91 PHE A C 1
ATOM 703 O O . PHE A 1 91 ? -10.225 1.562 2.684 1.00 96.94 91 PHE A O 1
ATOM 710 N N . GLN A 1 92 ? -11.871 0.739 3.934 1.00 96.88 92 GLN A N 1
ATOM 711 C CA . GLN A 1 92 ? -12.757 0.468 2.795 1.00 96.88 92 GLN A CA 1
ATOM 712 C C . GLN A 1 92 ? -13.347 1.733 2.149 1.00 96.88 92 GLN A C 1
ATOM 714 O O . GLN A 1 92 ? -13.921 1.652 1.070 1.00 96.88 92 GLN A O 1
ATOM 719 N N . ARG A 1 93 ? -13.282 2.896 2.814 1.00 97.19 93 ARG A N 1
ATOM 720 C CA . ARG A 1 93 ? -13.785 4.165 2.257 1.00 97.19 93 ARG A CA 1
ATOM 721 C C . ARG A 1 93 ? -12.705 5.008 1.600 1.00 97.19 93 ARG A C 1
ATOM 723 O O . ARG A 1 93 ? -13.055 5.916 0.855 1.00 97.19 93 ARG A O 1
ATOM 730 N N . SER A 1 94 ? -11.440 4.788 1.942 1.00 96.06 94 SER A N 1
ATOM 731 C CA . SER A 1 94 ? -10.330 5.518 1.343 1.00 96.06 94 SER A CA 1
ATOM 732 C C . SER A 1 94 ? -9.565 4.625 0.380 1.00 96.06 94 SER A C 1
ATOM 734 O O . SER A 1 94 ? -9.699 3.407 0.389 1.00 96.06 94 SER A O 1
ATOM 736 N N . THR A 1 95 ? -8.767 5.257 -0.467 1.00 96.12 95 THR A N 1
ATOM 737 C CA . THR A 1 95 ? -7.875 4.592 -1.422 1.00 96.12 95 THR A CA 1
ATOM 738 C C . THR A 1 95 ? -6.418 4.917 -1.093 1.00 96.12 95 THR A C 1
ATOM 740 O O . THR A 1 95 ? -5.566 4.986 -1.974 1.00 96.12 95 THR A O 1
ATOM 743 N N . ASP A 1 96 ? -6.139 5.206 0.181 1.00 96.56 96 ASP A N 1
ATOM 744 C CA . ASP A 1 96 ? -4.799 5.554 0.636 1.00 96.56 96 ASP A CA 1
ATOM 745 C C . ASP A 1 96 ? -3.912 4.310 0.646 1.00 96.56 96 ASP A C 1
ATOM 747 O O . ASP A 1 96 ? -4.307 3.263 1.157 1.00 96.56 96 ASP A O 1
ATOM 751 N N . LEU A 1 97 ? -2.674 4.458 0.177 1.00 97.00 97 LEU A N 1
ATOM 752 C CA . LEU A 1 97 ? -1.656 3.421 0.320 1.00 97.00 97 LEU A CA 1
ATOM 753 C C . LEU A 1 97 ? -1.357 3.169 1.804 1.00 97.00 97 LEU A C 1
ATOM 755 O O . LEU A 1 97 ? -1.010 4.091 2.555 1.00 97.00 97 LEU A O 1
ATOM 759 N N . LEU A 1 98 ? -1.466 1.913 2.225 1.00 96.88 98 LEU A N 1
ATOM 760 C CA . LEU A 1 98 ? -1.321 1.489 3.617 1.00 96.88 98 LEU A CA 1
ATOM 761 C C . LEU A 1 98 ? 0.129 1.141 3.964 1.00 96.88 98 LEU A C 1
ATOM 763 O O . LEU A 1 98 ? 0.542 1.262 5.125 1.00 96.88 98 LEU A O 1
ATOM 767 N N . ILE A 1 99 ? 0.932 0.740 2.977 1.00 96.94 99 ILE A N 1
ATOM 768 C CA . ILE A 1 99 ? 2.355 0.469 3.174 1.00 96.94 99 ILE A CA 1
ATOM 769 C C . ILE A 1 99 ? 3.137 1.785 3.071 1.00 96.94 99 ILE A C 1
ATOM 771 O O . ILE A 1 99 ? 2.975 2.602 2.167 1.00 96.94 99 ILE A O 1
ATOM 775 N N . GLY A 1 100 ? 4.049 2.022 4.015 1.00 97.69 100 GLY A N 1
ATOM 776 C CA . GLY A 1 100 ? 4.883 3.222 3.979 1.00 97.69 100 GLY A CA 1
ATOM 777 C C . GLY A 1 100 ? 5.790 3.251 2.741 1.00 97.69 100 GLY A C 1
ATOM 778 O O . GLY A 1 100 ? 6.669 2.394 2.615 1.00 97.69 100 GLY A O 1
ATOM 779 N N . LYS A 1 101 ? 5.653 4.287 1.899 1.00 96.62 101 LYS A N 1
ATOM 780 C CA . LYS A 1 101 ? 6.381 4.454 0.620 1.00 96.62 101 LYS A CA 1
ATOM 781 C C . LYS A 1 101 ? 7.887 4.175 0.720 1.00 96.62 101 LYS A C 1
ATOM 783 O O . LYS A 1 101 ? 8.444 3.434 -0.081 1.00 96.62 101 LYS A O 1
ATOM 788 N N . LEU A 1 102 ? 8.562 4.702 1.749 1.00 96.88 102 LEU A N 1
ATOM 789 C CA . LEU A 1 102 ? 10.006 4.493 1.937 1.00 96.88 102 LEU A CA 1
ATOM 790 C C . LEU A 1 102 ? 10.367 3.024 2.219 1.00 96.88 102 LEU A C 1
ATOM 792 O O . LEU A 1 102 ? 11.417 2.556 1.781 1.00 96.88 102 LEU A O 1
ATOM 796 N N . ARG A 1 103 ? 9.527 2.299 2.966 1.00 97.81 103 ARG A N 1
ATOM 797 C CA . ARG A 1 103 ? 9.771 0.887 3.301 1.00 97.81 103 ARG A CA 1
ATOM 798 C C . ARG A 1 103 ? 9.600 0.018 2.060 1.00 97.81 103 ARG A C 1
ATOM 800 O O . ARG A 1 103 ? 10.485 -0.780 1.766 1.00 97.81 103 ARG A O 1
ATOM 807 N N . PHE A 1 104 ? 8.526 0.253 1.307 1.00 98.06 104 PHE A N 1
ATOM 808 C CA . PHE A 1 104 ? 8.278 -0.417 0.034 1.00 98.06 104 PHE A CA 1
ATOM 809 C C . PHE A 1 104 ? 9.401 -0.136 -0.974 1.00 98.06 104 PHE A C 1
ATOM 811 O O . PHE A 1 104 ? 9.992 -1.057 -1.528 1.00 98.06 104 PHE A O 1
ATOM 818 N N . GLN A 1 105 ? 9.806 1.129 -1.117 1.00 96.62 105 GLN A N 1
ATOM 819 C CA . GLN A 1 105 ? 10.896 1.514 -2.011 1.00 96.62 105 GLN A CA 1
ATOM 820 C C . GLN A 1 105 ? 12.233 0.849 -1.666 1.00 96.62 105 GLN A C 1
ATOM 822 O O . GLN A 1 105 ? 12.964 0.449 -2.575 1.00 96.62 105 GLN A O 1
ATOM 827 N N . LYS A 1 106 ? 12.578 0.736 -0.377 1.00 96.06 106 LYS A N 1
ATOM 828 C CA . LYS A 1 106 ? 13.795 0.025 0.046 1.00 96.06 106 LYS A CA 1
ATOM 829 C C . LYS A 1 106 ? 13.740 -1.449 -0.353 1.00 96.06 106 LYS A C 1
ATOM 831 O O . LYS A 1 106 ? 14.709 -1.935 -0.925 1.00 96.06 106 LYS A O 1
ATOM 836 N N . LEU A 1 107 ? 12.603 -2.109 -0.127 1.00 96.12 107 LEU A N 1
ATOM 837 C CA . LEU A 1 107 ? 12.400 -3.512 -0.487 1.00 96.12 107 LEU A CA 1
ATOM 838 C C . LEU A 1 107 ? 12.521 -3.739 -2.000 1.00 96.12 107 LEU A C 1
ATOM 840 O O . LEU A 1 107 ? 13.262 -4.617 -2.429 1.00 96.12 107 LEU A O 1
ATOM 844 N N . VAL A 1 108 ? 11.850 -2.921 -2.815 1.00 95.19 108 VAL A N 1
ATOM 845 C CA . VAL A 1 108 ? 11.913 -3.040 -4.281 1.00 95.19 108 VAL A CA 1
ATOM 846 C C . VAL A 1 108 ? 13.345 -2.873 -4.782 1.00 95.19 108 VAL A C 1
ATOM 848 O O . VAL A 1 108 ? 13.802 -3.656 -5.609 1.00 95.19 108 VAL A O 1
ATOM 851 N N . ARG A 1 109 ? 14.090 -1.895 -4.253 1.00 92.38 109 ARG A N 1
ATOM 852 C CA . ARG A 1 109 ? 15.492 -1.676 -4.641 1.00 92.38 109 ARG A CA 1
ATOM 853 C C . ARG A 1 109 ? 16.401 -2.818 -4.204 1.00 92.38 109 ARG A C 1
ATOM 855 O O . ARG A 1 109 ? 17.278 -3.199 -4.973 1.00 92.38 109 ARG A O 1
ATOM 862 N N . GLU A 1 110 ? 16.183 -3.372 -3.016 1.00 92.12 110 GLU A N 1
ATOM 863 C CA . GLU A 1 110 ? 16.914 -4.547 -2.538 1.00 92.12 110 GLU A CA 1
ATOM 864 C C . GLU A 1 110 ? 16.666 -5.760 -3.447 1.00 92.12 110 GLU A C 1
ATOM 866 O O . GLU A 1 110 ? 17.613 -6.415 -3.882 1.00 92.12 110 GLU A O 1
ATOM 871 N N . LEU A 1 111 ? 15.404 -6.037 -3.790 1.00 92.00 111 LEU A N 1
ATOM 872 C CA . LEU A 1 111 ? 15.040 -7.131 -4.694 1.00 92.00 111 LEU A CA 1
ATOM 873 C C . LEU A 1 111 ? 15.616 -6.917 -6.093 1.00 92.00 111 LEU A C 1
ATOM 875 O O . LEU A 1 111 ? 16.206 -7.829 -6.664 1.00 92.00 111 LEU A O 1
ATOM 879 N N . ALA A 1 112 ? 15.518 -5.698 -6.614 1.00 90.25 112 ALA A N 1
ATOM 880 C CA . ALA A 1 112 ? 16.086 -5.339 -7.901 1.00 90.25 112 ALA A CA 1
ATOM 881 C C . ALA A 1 112 ? 17.603 -5.561 -7.927 1.00 90.25 112 ALA A C 1
ATOM 883 O O . ALA A 1 112 ? 18.125 -6.130 -8.879 1.00 90.25 112 ALA A O 1
ATOM 884 N N . GLN A 1 113 ? 18.327 -5.169 -6.877 1.00 87.50 113 GLN A N 1
ATOM 885 C CA . GLN A 1 113 ? 19.766 -5.425 -6.776 1.00 87.50 113 GLN A CA 1
ATOM 886 C C . GLN A 1 113 ? 20.085 -6.924 -6.748 1.00 87.50 113 GLN A C 1
ATOM 888 O O . GLN A 1 113 ? 21.009 -7.343 -7.440 1.00 87.50 113 GLN A O 1
ATOM 893 N N . LYS A 1 114 ? 19.300 -7.737 -6.027 1.00 87.31 114 LYS A N 1
ATOM 894 C CA . LYS A 1 114 ? 19.477 -9.201 -5.994 1.00 87.31 114 LYS A CA 1
ATOM 895 C C . LYS A 1 114 ? 19.280 -9.855 -7.366 1.00 87.31 114 LYS A C 1
ATOM 897 O O . LYS A 1 114 ? 20.017 -10.774 -7.695 1.00 87.31 114 LYS A O 1
ATOM 902 N N . GLN A 1 115 ? 18.318 -9.377 -8.157 1.00 80.19 115 GLN A N 1
ATOM 903 C CA . GLN A 1 115 ? 18.033 -9.911 -9.499 1.00 80.19 115 GLN A CA 1
ATOM 904 C C . GLN A 1 115 ? 19.057 -9.472 -10.559 1.00 80.19 115 GLN A C 1
ATOM 906 O O . GLN A 1 115 ? 19.208 -10.114 -11.597 1.00 80.19 115 GLN A O 1
ATOM 911 N N . ASN A 1 116 ? 19.797 -8.388 -10.318 1.00 74.50 116 ASN A N 1
ATOM 912 C CA . ASN A 1 116 ? 20.858 -7.935 -11.215 1.00 74.50 116 ASN A CA 1
ATOM 913 C C . ASN A 1 116 ? 22.174 -8.661 -10.913 1.00 74.50 116 ASN A C 1
ATOM 915 O O . ASN A 1 116 ? 23.120 -8.042 -10.429 1.00 74.50 116 ASN A O 1
ATOM 919 N N . TYR A 1 117 ? 22.231 -9.962 -11.218 1.00 61.84 117 TYR A N 1
ATOM 920 C CA . TYR A 1 117 ? 23.402 -10.841 -11.075 1.00 61.84 117 TYR A CA 1
ATOM 921 C C . TYR A 1 117 ? 24.660 -10.289 -11.784 1.00 61.84 117 TYR A C 1
ATOM 923 O O . TYR A 1 117 ? 24.989 -10.679 -12.900 1.00 61.84 117 TYR A O 1
ATOM 931 N N . GLY A 1 118 ? 25.371 -9.353 -11.154 1.00 60.09 118 GLY A N 1
ATOM 932 C CA . GLY A 1 118 ? 26.647 -8.821 -11.641 1.00 60.09 118 GLY A CA 1
ATOM 933 C C . GLY A 1 118 ? 26.562 -7.763 -12.748 1.00 60.09 118 GLY A C 1
ATOM 934 O O . GLY A 1 118 ? 27.600 -7.367 -13.280 1.00 60.09 118 GLY A O 1
ATOM 935 N N . ARG A 1 119 ? 25.369 -7.254 -13.096 1.00 64.00 119 ARG A N 1
ATOM 936 C CA . ARG A 1 119 ? 25.259 -6.128 -14.041 1.00 64.00 119 ARG A CA 1
ATOM 937 C C . ARG A 1 119 ? 25.766 -4.849 -13.361 1.00 64.00 119 ARG A C 1
ATOM 939 O O . ARG A 1 119 ? 25.217 -4.421 -12.353 1.00 64.00 119 ARG A O 1
ATOM 946 N N . GLN A 1 120 ? 26.795 -4.230 -13.940 1.00 60.88 120 GLN A N 1
ATOM 947 C CA . GLN A 1 120 ? 27.536 -3.075 -13.395 1.00 60.88 120 GLN A CA 1
ATOM 948 C C . GLN A 1 120 ? 26.710 -1.778 -13.271 1.00 60.88 120 GLN A C 1
ATOM 950 O O . GLN A 1 120 ? 27.209 -0.761 -12.793 1.00 60.88 120 GLN A O 1
ATOM 955 N N . HIS A 1 121 ? 25.450 -1.780 -13.710 1.00 67.00 121 HIS A N 1
ATOM 956 C CA . HIS A 1 121 ? 24.610 -0.591 -13.729 1.00 67.00 121 HIS A CA 1
ATOM 957 C C . HIS A 1 121 ? 23.511 -0.674 -12.676 1.00 67.00 121 HIS A C 1
ATOM 959 O O . HIS A 1 121 ? 22.694 -1.594 -12.656 1.00 67.00 121 HIS A O 1
ATOM 965 N N . GLN A 1 122 ? 23.474 0.338 -11.812 1.00 73.88 122 GLN A N 1
ATOM 966 C CA . GLN A 1 122 ? 22.415 0.507 -10.831 1.00 73.88 122 GLN A CA 1
ATOM 967 C C . GLN A 1 122 ? 21.088 0.795 -11.554 1.00 73.88 122 GLN A C 1
ATOM 969 O O . GLN A 1 122 ? 20.975 1.801 -12.257 1.00 73.88 122 GLN A O 1
ATOM 974 N N . LEU A 1 123 ? 20.069 -0.051 -11.358 1.00 85.88 123 LEU A N 1
ATOM 975 C CA . LEU A 1 123 ? 18.726 0.243 -11.862 1.00 85.88 123 LEU A CA 1
ATOM 976 C C . LEU A 1 123 ? 18.197 1.539 -11.240 1.00 85.88 123 LEU A C 1
ATOM 978 O O . LEU A 1 123 ? 18.200 1.724 -10.015 1.00 85.88 123 LEU A O 1
ATOM 982 N N . ARG A 1 124 ? 17.724 2.440 -12.101 1.00 89.69 124 ARG A N 1
ATOM 983 C CA . ARG A 1 124 ? 17.043 3.671 -11.702 1.00 89.69 124 ARG A CA 1
ATOM 984 C C . ARG A 1 124 ? 15.547 3.440 -11.840 1.00 89.69 124 ARG A C 1
ATOM 986 O O . ARG A 1 124 ? 15.090 2.909 -12.841 1.00 89.69 124 ARG A O 1
ATOM 993 N N . PHE A 1 125 ? 14.812 3.841 -10.814 1.00 91.81 125 PHE A N 1
ATOM 994 C CA . PHE A 1 125 ? 13.362 3.744 -10.782 1.00 91.81 125 PHE A CA 1
ATOM 995 C C . PHE A 1 125 ? 12.785 5.141 -10.913 1.00 91.81 125 PHE A C 1
ATOM 997 O O . PHE A 1 125 ? 13.220 6.056 -10.206 1.00 91.81 125 PHE A O 1
ATOM 1004 N N . GLU A 1 126 ? 11.824 5.271 -11.812 1.00 96.19 126 GLU A N 1
ATOM 1005 C CA . GLU A 1 126 ? 10.983 6.449 -11.958 1.00 96.19 126 GLU A CA 1
ATOM 1006 C C . GLU A 1 126 ? 9.944 6.486 -10.815 1.00 96.19 126 GLU A C 1
ATOM 1008 O O . GLU A 1 126 ? 9.689 5.470 -10.157 1.00 96.19 126 GLU A O 1
ATOM 1013 N N . HIS A 1 127 ? 9.436 7.675 -10.474 1.00 95.00 127 HIS A N 1
ATOM 1014 C CA . HIS A 1 127 ? 8.577 7.828 -9.297 1.00 95.00 127 HIS A CA 1
ATOM 1015 C C . HIS A 1 127 ? 7.206 7.181 -9.507 1.00 95.00 127 HIS A C 1
ATOM 1017 O O . HIS A 1 127 ? 6.744 6.462 -8.619 1.00 95.00 127 HIS A O 1
ATOM 1023 N N . SER A 1 128 ? 6.592 7.384 -10.674 1.00 97.12 128 SER A N 1
ATOM 1024 C CA . SER A 1 128 ? 5.308 6.781 -11.026 1.00 97.12 128 SER A CA 1
ATOM 1025 C C . SER A 1 128 ? 5.405 5.256 -11.098 1.00 97.12 128 SER A C 1
ATOM 1027 O O . SER A 1 128 ? 4.543 4.579 -10.551 1.00 97.12 128 SER A O 1
ATOM 1029 N N . ALA A 1 129 ? 6.512 4.699 -11.600 1.00 96.94 129 ALA A N 1
ATOM 1030 C CA . ALA A 1 129 ? 6.768 3.260 -11.599 1.00 96.94 129 ALA A CA 1
ATOM 1031 C C . ALA A 1 129 ? 6.801 2.681 -10.175 1.00 96.94 129 ALA A C 1
ATOM 1033 O O . ALA A 1 129 ? 6.232 1.624 -9.914 1.00 96.94 129 ALA A O 1
ATOM 1034 N N . MET A 1 130 ? 7.435 3.381 -9.228 1.00 97.06 130 MET A N 1
ATOM 1035 C CA . MET A 1 130 ? 7.437 2.958 -7.824 1.00 97.06 130 MET A CA 1
ATOM 1036 C C . MET A 1 130 ? 6.042 2.990 -7.195 1.00 97.06 130 MET A C 1
ATOM 1038 O O . MET A 1 130 ? 5.736 2.110 -6.390 1.00 97.06 130 MET A O 1
ATOM 1042 N N . LEU A 1 131 ? 5.221 3.988 -7.538 1.00 97.25 131 LEU A N 1
ATOM 1043 C CA . LEU A 1 131 ? 3.838 4.078 -7.064 1.00 97.25 131 LEU A CA 1
ATOM 1044 C C . LEU A 1 131 ? 2.968 2.981 -7.682 1.00 97.25 131 LEU A C 1
ATOM 1046 O O . LEU A 1 131 ? 2.303 2.271 -6.938 1.00 97.25 131 LEU A O 1
ATOM 1050 N N . ALA A 1 132 ? 3.056 2.767 -8.994 1.00 98.00 132 ALA A N 1
ATOM 1051 C CA . ALA A 1 132 ? 2.310 1.731 -9.703 1.00 98.00 132 ALA A CA 1
ATOM 1052 C C . ALA A 1 132 ? 2.620 0.326 -9.162 1.00 98.00 132 ALA A C 1
ATOM 1054 O O . ALA A 1 132 ? 1.713 -0.468 -8.922 1.00 98.00 132 ALA A O 1
ATOM 1055 N N . LEU A 1 133 ? 3.899 0.029 -8.894 1.00 97.56 133 LEU A N 1
ATOM 1056 C CA . LEU A 1 133 ? 4.296 -1.229 -8.253 1.00 97.56 133 LEU A CA 1
ATOM 1057 C C . LEU A 1 133 ? 3.666 -1.391 -6.866 1.00 97.56 133 LEU A C 1
ATOM 1059 O O . LEU A 1 133 ? 3.311 -2.505 -6.482 1.00 97.56 133 LEU A O 1
ATOM 1063 N N . GLN A 1 134 ? 3.552 -0.301 -6.107 1.00 98.25 134 GLN A N 1
ATOM 1064 C CA . GLN A 1 134 ? 2.954 -0.336 -4.779 1.00 98.25 134 GLN A CA 1
ATOM 1065 C C . GLN A 1 134 ? 1.437 -0.527 -4.850 1.00 98.25 134 GLN A C 1
ATOM 1067 O O . GLN A 1 134 ? 0.911 -1.375 -4.136 1.00 98.25 134 GLN A O 1
ATOM 1072 N N . GLU A 1 135 ? 0.752 0.212 -5.723 1.00 97.94 135 GLU A N 1
ATOM 1073 C CA . GLU A 1 135 ? -0.692 0.086 -5.947 1.00 97.94 135 GLU A CA 1
ATOM 1074 C C . GLU A 1 135 ? -1.068 -1.337 -6.363 1.00 97.94 135 GLU A C 1
ATOM 1076 O O . GLU A 1 135 ? -1.948 -1.945 -5.754 1.00 97.94 135 GLU A O 1
ATOM 1081 N N . ALA A 1 136 ? -0.344 -1.909 -7.329 1.00 98.06 136 ALA A N 1
ATOM 1082 C CA . ALA A 1 136 ? -0.571 -3.279 -7.774 1.00 98.06 136 ALA A CA 1
ATOM 1083 C C . ALA A 1 136 ? -0.335 -4.300 -6.648 1.00 98.06 136 ALA A C 1
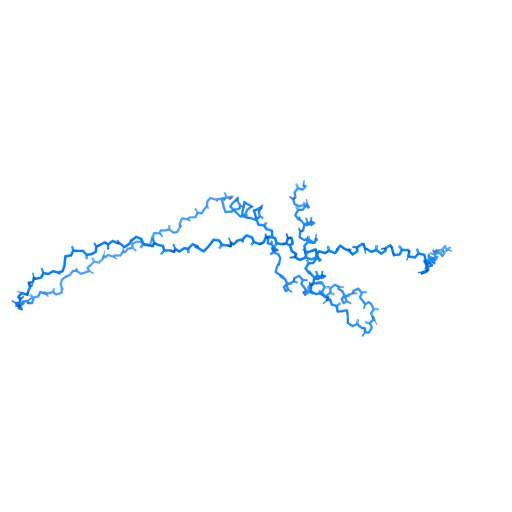ATOM 1085 O O . ALA A 1 136 ? -1.136 -5.216 -6.462 1.00 98.06 136 ALA A O 1
ATOM 1086 N N . ALA A 1 137 ? 0.740 -4.137 -5.869 1.00 98.06 137 ALA A N 1
ATOM 1087 C CA . ALA A 1 137 ? 1.049 -5.039 -4.764 1.00 98.06 137 ALA A CA 1
ATOM 1088 C C . ALA A 1 137 ? 0.005 -4.964 -3.638 1.00 98.06 137 ALA A C 1
ATOM 1090 O O . ALA A 1 137 ? -0.405 -5.999 -3.117 1.00 98.06 137 ALA A O 1
ATOM 1091 N N . GLU A 1 138 ? -0.435 -3.763 -3.256 1.00 97.88 138 GLU A N 1
ATOM 1092 C CA . GLU A 1 138 ? -1.463 -3.596 -2.224 1.00 97.88 138 GLU A CA 1
ATOM 1093 C C . GLU A 1 138 ? -2.827 -4.101 -2.703 1.00 97.88 138 GLU A C 1
ATOM 1095 O O . GLU A 1 138 ? -3.491 -4.820 -1.959 1.00 97.88 138 GLU A O 1
ATOM 1100 N N . SER A 1 139 ? -3.210 -3.818 -3.951 1.00 97.31 139 SER A N 1
ATOM 1101 C CA . SER A 1 139 ? -4.444 -4.344 -4.545 1.00 97.31 139 SER A CA 1
ATOM 1102 C C . SER A 1 139 ? -4.452 -5.875 -4.582 1.00 97.31 139 SER A C 1
ATOM 1104 O O . SER A 1 139 ? -5.448 -6.487 -4.199 1.00 97.31 139 SER A O 1
ATOM 1106 N N . PHE A 1 140 ? -3.327 -6.498 -4.948 1.00 98.00 140 PHE A N 1
ATOM 1107 C CA . PHE A 1 140 ? -3.184 -7.953 -4.923 1.00 98.00 140 PHE A CA 1
ATOM 1108 C C . PHE A 1 140 ? -3.355 -8.527 -3.510 1.00 98.00 140 PHE A C 1
ATOM 1110 O O . PHE A 1 140 ? -4.094 -9.489 -3.321 1.00 98.00 140 PHE A O 1
ATOM 1117 N N . LEU A 1 141 ? -2.714 -7.925 -2.502 1.00 97.50 141 LEU A N 1
ATOM 1118 C CA . LEU A 1 141 ? -2.836 -8.381 -1.114 1.00 97.50 141 LEU A CA 1
ATOM 1119 C C . LEU A 1 141 ? -4.260 -8.229 -0.570 1.00 97.50 141 LEU A C 1
ATOM 1121 O O . LEU A 1 141 ? -4.708 -9.100 0.168 1.00 97.50 141 LEU A O 1
ATOM 1125 N N . VAL A 1 142 ? -4.967 -7.152 -0.928 1.00 96.50 142 VAL A N 1
ATOM 1126 C CA . VAL A 1 142 ? -6.384 -6.984 -0.570 1.00 96.50 142 VAL A CA 1
ATOM 1127 C C . VAL A 1 142 ? -7.218 -8.106 -1.182 1.00 96.50 142 VAL A C 1
ATOM 1129 O O . VAL A 1 142 ? -7.944 -8.755 -0.438 1.00 96.50 142 VAL A O 1
ATOM 1132 N N . GLY A 1 143 ? -7.043 -8.400 -2.476 1.00 96.75 143 GLY A N 1
ATOM 1133 C CA . GLY A 1 143 ? -7.744 -9.505 -3.138 1.00 96.75 143 GLY A CA 1
ATOM 1134 C C . GLY A 1 143 ? -7.504 -10.855 -2.453 1.00 96.75 143 GLY A C 1
ATOM 1135 O O . GLY A 1 143 ? -8.450 -11.581 -2.177 1.00 96.75 143 GLY A O 1
ATOM 1136 N N . VAL A 1 144 ? -6.259 -11.146 -2.062 1.00 97.94 144 VAL A N 1
ATOM 1137 C CA . VAL A 1 144 ? -5.910 -12.379 -1.328 1.00 97.94 144 VAL A CA 1
ATOM 1138 C C . VAL A 1 144 ? -6.546 -12.451 0.070 1.00 97.94 144 VAL A C 1
ATOM 1140 O O . VAL A 1 144 ? -6.769 -13.544 0.575 1.00 97.94 144 VAL A O 1
ATOM 1143 N N . PHE A 1 145 ? -6.816 -11.320 0.731 1.00 95.69 145 PHE A N 1
ATOM 1144 C CA . PHE A 1 145 ? -7.497 -11.306 2.035 1.00 95.69 145 PHE A CA 1
ATOM 1145 C C . PHE A 1 145 ? -9.028 -11.340 1.936 1.00 95.69 145 PHE A C 1
ATOM 1147 O O . PHE A 1 145 ? -9.688 -11.526 2.962 1.00 95.69 145 PHE A O 1
ATOM 1154 N N . GLU A 1 146 ? -9.585 -11.094 0.749 1.00 95.19 146 GLU A N 1
ATOM 1155 C CA . GLU A 1 146 ? -11.022 -11.182 0.478 1.00 95.19 146 GLU A CA 1
ATOM 1156 C C . GLU A 1 146 ? -11.472 -12.606 0.118 1.00 95.19 146 GLU A C 1
ATOM 1158 O O . GLU A 1 146 ? -12.630 -12.943 0.380 1.00 95.19 146 GLU A O 1
ATOM 1163 N N . GLU A 1 147 ? -10.569 -13.418 -0.445 1.00 91.12 147 GLU A N 1
ATOM 1164 C CA . GLU A 1 147 ? -10.746 -14.861 -0.695 1.00 91.12 147 GLU A CA 1
ATOM 1165 C C . GLU A 1 147 ? -10.769 -15.698 0.599 1.00 91.12 147 GLU A C 1
ATOM 1167 O O . GLU A 1 147 ? -11.635 -16.605 0.685 1.00 91.12 147 GLU A O 1
#

Radius of gyration: 33.87 Å; chains: 1; bounding box: 52×88×90 Å

Sequence (147 aa):
MVVPGEIEVNPEEIEVNPIPVVEVNPEEIQVDPIPVESDAAKGKRFDSMLLGDPEENAAVTPEENAASGKKKKKKRRFRPGTVALREIRKFQRSTDLLIGKLRFQKLVRELAQKQNYGRQHQLRFEHSAMLALQEAAESFLVGVFEE

Foldseek 3Di:
DDDDDDPPPPPVPPPPDDDDDDPPDPVPPPDPDDDDDDPPDDDDDPPDDDDDDDDDDDDDDPDDPPDPPVPPPPPDDDDPPPVVVVVVVVPVVDLDQPDDLVVLVVVVQVVVVVVCPPDPDRDDDDPVNSVVVSSVVVVVVVVVVVD

Secondary structure (DSSP, 8-state):
-PPPPP----GGG---PPPP-----GGG---PPPP-------------------------------------PPPPPPPTTHHHHHHHHHHTT-----S-HHHHHHHHHHHHHHHSSS-SSPPP--HHHHHHHHHHHHHHHHHHHH-

Organism: NCBI:txid1685480

InterPro domains:
  IPR000164 Histone H3/CENP-A [PR00622] (70-91)
  IPR000164 Histone H3/CENP-A [PR00622] (94-111)
  IPR000164 Histone H3/CENP-A [PTHR45810] (54-146)
  IPR000164 Histone H3/CENP-A [SM00428] (70-147)
  IPR007125 Core Histone H2A/H2B/H3 domain [PF00125] (80-147)
  IPR009072 Histone-fold [G3DSA:1.10.20.10] (42-147)
  IPR009072 Histone-fold [SSF47113] (64-147)

pLDDT: mean 75.29, std 19.88, range [36.22, 98.25]